Protein AF-A0A4V1IMT1-F1 (afdb_monomer)

Organism: NCBI:txid202772

Nearest PDB structures (foldseek):
  6a70-assembly1_F  TM=3.693E-01  e=1.796E+00  Homo sapiens
  6a70-assembly1_G  TM=3.693E-01  e=2.158E+00  Homo sapiens
  7d7f-assembly1_C  TM=3.913E-01  e=2.928E+00  Mus musculus
  8k3s-assembly1_D  TM=2.840E-01  e=2.158E+00  Homo sapiens
  5mkf-assembly1_B  TM=2.455E-01  e=8.270E+00  Homo sapiens

Radius of gyration: 14.34 Å; Cα contacts (8 Å, |Δi|>4): 222; chains: 1; bounding box: 36×32×39 Å

Foldseek 3Di:
DDPVLVLVQVLQQVLQVCCLDVVLVNCVQVQVQCVVVVPQKWKAFLCVLDTDDPPRDGDPCSSVSSVSSSVSSCVSCVVVPHDCLQWDTWMWMWGYDPVPSPSQIKIKIWTAGPVRDIHIHIDGRPPDDDD

Sequence (131 aa):
MKKRDKKLIAIAGDAAGHAKSKKSGLHPCLGNACRDQGFPSITLDILNTKLKEKAFIPPEGLLDVLQKITSKLKELLDKQHFLTDDLRVVEAEFFWNKHYPDWQCAYKVIIETESGERFEGSENPGPGYVF

Mean predicted aligned error: 6.14 Å

Structure (mmCIF, N/CA/C/O backbone):
data_AF-A0A4V1IMT1-F1
#
_entry.id   AF-A0A4V1IMT1-F1
#
loop_
_atom_site.group_PDB
_atom_site.id
_atom_site.type_symbol
_atom_site.label_atom_id
_atom_site.label_alt_id
_atom_site.label_comp_id
_atom_site.label_asym_id
_atom_site.label_entity_id
_atom_site.label_seq_id
_atom_site.pdbx_PDB_ins_code
_atom_site.Cartn_x
_atom_site.Cartn_y
_atom_site.Cartn_z
_atom_site.occupancy
_atom_site.B_iso_or_equiv
_atom_site.auth_seq_id
_atom_site.auth_comp_id
_atom_site.auth_asym_id
_atom_site.auth_atom_id
_atom_site.pdbx_PDB_model_num
ATOM 1 N N . MET A 1 1 ? -21.913 10.396 7.767 1.00 63.56 1 MET A N 1
ATOM 2 C CA . MET A 1 1 ? -20.567 9.784 7.838 1.00 63.56 1 MET A CA 1
ATOM 3 C C . MET A 1 1 ? -20.103 9.767 9.284 1.00 63.56 1 MET A C 1
ATOM 5 O O . MET A 1 1 ? -20.077 10.829 9.908 1.00 63.56 1 MET A O 1
ATOM 9 N N . LYS A 1 2 ? -19.826 8.582 9.837 1.00 77.88 2 LYS A N 1
ATOM 10 C CA . LYS A 1 2 ? -19.420 8.419 11.239 1.00 77.88 2 LYS A CA 1
ATOM 11 C C . LYS A 1 2 ? -17.997 8.970 11.428 1.00 77.88 2 LYS A C 1
ATOM 13 O O . LYS A 1 2 ? -17.224 9.084 10.478 1.00 77.88 2 LYS A O 1
ATOM 18 N N . LYS A 1 3 ? -17.627 9.333 12.664 1.00 79.62 3 LYS A N 1
ATOM 19 C CA . LYS A 1 3 ? -16.269 9.826 12.994 1.00 79.62 3 LYS A CA 1
ATOM 20 C C . LYS A 1 3 ? -15.183 8.795 12.645 1.00 79.62 3 LYS A C 1
ATOM 22 O O . LYS A 1 3 ? -14.085 9.189 12.274 1.00 79.62 3 LYS A O 1
ATOM 27 N N . ARG A 1 4 ? -15.512 7.502 12.748 1.00 81.75 4 ARG A N 1
ATOM 28 C CA . ARG A 1 4 ? -14.656 6.363 12.382 1.00 81.75 4 ARG A CA 1
ATOM 29 C C . ARG A 1 4 ? -14.281 6.393 10.897 1.00 81.75 4 ARG A C 1
ATOM 31 O O . ARG A 1 4 ? -13.101 6.436 10.579 1.00 81.75 4 ARG A O 1
ATOM 38 N N . ASP A 1 5 ? -15.278 6.480 10.025 1.00 85.06 5 ASP A N 1
ATOM 39 C CA . ASP A 1 5 ? -15.140 6.492 8.563 1.00 85.06 5 ASP A CA 1
ATOM 40 C C . ASP A 1 5 ? -14.191 7.604 8.101 1.00 85.06 5 A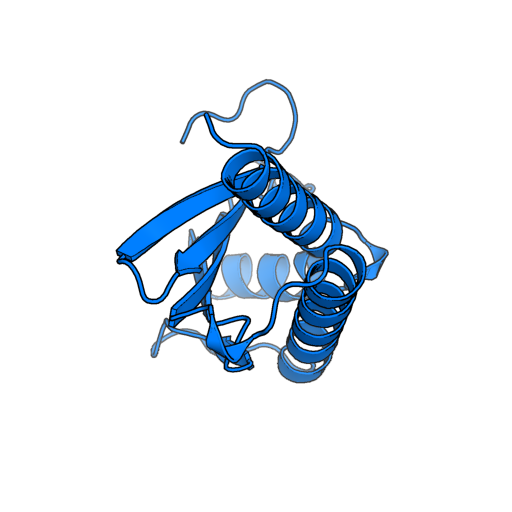SP A C 1
ATOM 42 O O . ASP A 1 5 ? -13.263 7.378 7.330 1.00 85.06 5 ASP A O 1
ATOM 46 N N . LYS A 1 6 ? -14.367 8.811 8.661 1.00 86.44 6 LYS A N 1
ATOM 47 C CA . LYS A 1 6 ? -13.507 9.968 8.369 1.00 86.44 6 LYS A CA 1
ATOM 48 C C . LYS A 1 6 ? -12.038 9.704 8.698 1.00 86.44 6 LYS A C 1
ATOM 50 O O . LYS A 1 6 ? -11.166 10.181 7.981 1.00 86.44 6 LYS A O 1
ATOM 55 N N . LYS A 1 7 ? -11.762 8.973 9.782 1.00 89.12 7 LYS A N 1
ATOM 56 C CA . LYS A 1 7 ? -10.392 8.636 10.179 1.00 89.12 7 LYS A CA 1
ATOM 57 C C . LYS A 1 7 ? -9.774 7.607 9.239 1.00 89.12 7 LYS A C 1
ATOM 59 O O . LYS A 1 7 ? -8.629 7.790 8.861 1.00 89.12 7 LYS A O 1
ATOM 64 N N . LEU A 1 8 ? -10.510 6.565 8.847 1.00 89.06 8 LEU A N 1
ATOM 65 C CA . LEU A 1 8 ? -9.996 5.544 7.924 1.00 89.06 8 LEU A CA 1
ATOM 66 C C . LEU A 1 8 ? -9.700 6.130 6.538 1.00 89.06 8 LEU A C 1
ATOM 68 O O . LEU A 1 8 ? -8.653 5.840 5.972 1.00 89.06 8 LEU A O 1
ATOM 72 N N . ILE A 1 9 ? -10.556 7.032 6.047 1.00 89.06 9 ILE A N 1
ATOM 73 C CA . ILE A 1 9 ? -10.298 7.797 4.816 1.00 89.06 9 ILE A CA 1
ATOM 74 C C . ILE A 1 9 ? -9.020 8.637 4.953 1.00 89.06 9 ILE A C 1
ATOM 76 O O . ILE A 1 9 ? -8.176 8.623 4.061 1.00 89.06 9 ILE A O 1
ATOM 80 N N . ALA A 1 10 ? -8.844 9.340 6.078 1.00 88.12 10 ALA A N 1
ATOM 81 C CA . ALA A 1 10 ? -7.637 10.129 6.324 1.00 88.12 10 ALA A CA 1
ATOM 82 C C . ALA A 1 10 ? -6.374 9.253 6.394 1.00 88.12 10 ALA A C 1
ATOM 84 O O . ALA A 1 10 ? -5.367 9.600 5.792 1.00 88.12 10 ALA A O 1
ATOM 85 N N . ILE A 1 11 ? -6.439 8.093 7.055 1.00 90.50 11 ILE A N 1
ATOM 86 C CA . ILE A 1 11 ? -5.328 7.132 7.122 1.00 90.50 11 ILE A CA 1
ATOM 87 C C . ILE A 1 11 ? -4.972 6.615 5.725 1.00 90.50 11 ILE A C 1
ATOM 89 O O . ILE A 1 11 ? -3.793 6.563 5.383 1.00 90.50 11 ILE A O 1
ATOM 93 N N . ALA A 1 12 ? -5.970 6.258 4.910 1.00 89.19 12 ALA A N 1
ATOM 94 C CA . ALA A 1 12 ? -5.746 5.831 3.533 1.00 89.19 12 ALA A CA 1
ATOM 95 C C . ALA A 1 12 ? -5.088 6.948 2.702 1.00 89.19 12 ALA A C 1
ATOM 97 O O . ALA A 1 12 ? -4.121 6.696 1.985 1.00 89.19 12 ALA A O 1
ATOM 98 N N . GLY A 1 13 ? -5.550 8.194 2.853 1.00 88.00 13 GLY A N 1
ATOM 99 C CA . GLY A 1 13 ? -4.951 9.364 2.207 1.00 88.00 13 GLY A CA 1
ATOM 100 C C . GLY A 1 13 ? -3.502 9.602 2.642 1.00 88.00 13 GLY A C 1
ATOM 101 O O . GLY A 1 13 ? -2.619 9.733 1.799 1.00 88.00 13 GLY A O 1
ATOM 102 N N . ASP A 1 14 ? -3.226 9.566 3.945 1.00 89.69 14 ASP A N 1
ATOM 103 C CA . ASP A 1 14 ? -1.878 9.733 4.498 1.00 89.69 14 ASP A CA 1
ATOM 104 C C . ASP A 1 14 ? -0.928 8.618 4.032 1.00 89.69 14 ASP A C 1
ATOM 106 O O . ASP A 1 14 ? 0.238 8.876 3.716 1.00 89.69 14 ASP A O 1
ATOM 110 N N . ALA A 1 15 ? -1.418 7.377 3.951 1.00 88.12 15 ALA A N 1
ATOM 111 C CA . ALA A 1 15 ? -0.663 6.247 3.420 1.00 88.12 15 ALA A CA 1
ATOM 112 C C . ALA A 1 15 ? -0.359 6.422 1.922 1.00 88.12 15 ALA A C 1
ATOM 114 O O . ALA A 1 15 ? 0.784 6.206 1.511 1.00 88.12 15 ALA A O 1
ATOM 115 N N . ALA A 1 16 ? -1.328 6.881 1.120 1.00 87.62 16 ALA A N 1
ATOM 116 C CA . ALA A 1 16 ? -1.121 7.211 -0.291 1.00 87.62 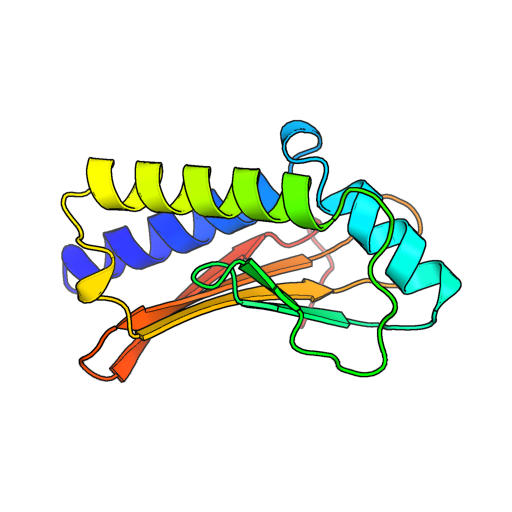16 ALA A CA 1
ATOM 117 C C . ALA A 1 16 ? -0.106 8.361 -0.462 1.00 87.62 16 ALA A C 1
ATOM 119 O O . ALA A 1 16 ? 0.806 8.273 -1.290 1.00 87.62 16 ALA A O 1
ATOM 120 N N . GLY A 1 17 ? -0.192 9.397 0.379 1.00 86.00 17 GLY A N 1
ATOM 121 C CA . GLY A 1 17 ? 0.756 10.519 0.430 1.00 86.00 17 GLY A CA 1
ATOM 122 C C . GLY A 1 17 ? 2.168 10.068 0.762 1.00 86.00 17 GLY A C 1
ATOM 123 O O . GLY A 1 17 ? 3.141 10.491 0.129 1.00 86.00 17 GLY A O 1
ATOM 124 N N . HIS A 1 18 ? 2.294 9.150 1.718 1.00 87.19 18 HIS A N 1
ATOM 125 C CA . HIS A 1 18 ? 3.574 8.555 2.055 1.00 87.19 18 HIS A CA 1
ATOM 126 C C . HIS A 1 18 ? 4.125 7.706 0.904 1.00 87.19 18 HIS A C 1
ATOM 128 O O . HIS A 1 18 ? 5.285 7.879 0.538 1.00 87.19 18 HIS A O 1
ATOM 134 N N . ALA A 1 19 ? 3.302 6.851 0.292 1.00 84.38 19 ALA A N 1
ATOM 135 C CA . ALA A 1 19 ? 3.682 6.008 -0.840 1.00 84.38 19 ALA A CA 1
ATOM 136 C C . ALA A 1 19 ? 4.230 6.833 -2.018 1.00 84.38 19 ALA A C 1
ATOM 138 O O . ALA A 1 19 ? 5.295 6.518 -2.549 1.00 84.38 19 ALA A O 1
ATOM 139 N N . LYS A 1 20 ? 3.570 7.948 -2.347 1.00 81.75 20 LYS A N 1
ATOM 140 C CA . LYS A 1 20 ? 3.993 8.888 -3.395 1.00 81.75 20 LYS A CA 1
ATOM 141 C C . LYS A 1 20 ? 5.246 9.694 -3.045 1.00 81.75 20 LYS A C 1
ATOM 143 O O . LYS A 1 20 ? 5.993 10.104 -3.932 1.00 81.75 20 LYS A O 1
ATOM 148 N N . SER A 1 21 ? 5.477 9.967 -1.763 1.00 81.25 21 SER A N 1
ATOM 149 C CA . SER A 1 21 ? 6.601 10.789 -1.313 1.00 81.25 21 SER A CA 1
ATOM 150 C C . SER A 1 21 ? 7.952 10.193 -1.713 1.00 81.25 21 SER A C 1
ATOM 152 O O . SER A 1 21 ? 8.189 8.998 -1.558 1.00 81.25 21 SER A O 1
ATOM 154 N N . LYS A 1 22 ? 8.913 11.051 -2.095 1.00 74.25 22 LYS A N 1
ATOM 155 C CA . LYS A 1 22 ? 10.320 10.651 -2.326 1.00 74.25 22 LYS A CA 1
ATOM 156 C C . LYS A 1 22 ? 10.907 9.848 -1.167 1.00 74.25 22 LYS A C 1
ATOM 158 O O . LYS A 1 22 ? 11.779 9.014 -1.376 1.00 74.25 22 LYS A O 1
ATOM 163 N N . LYS A 1 23 ? 10.442 10.130 0.054 1.00 76.88 23 LYS A N 1
ATOM 164 C CA . LYS A 1 23 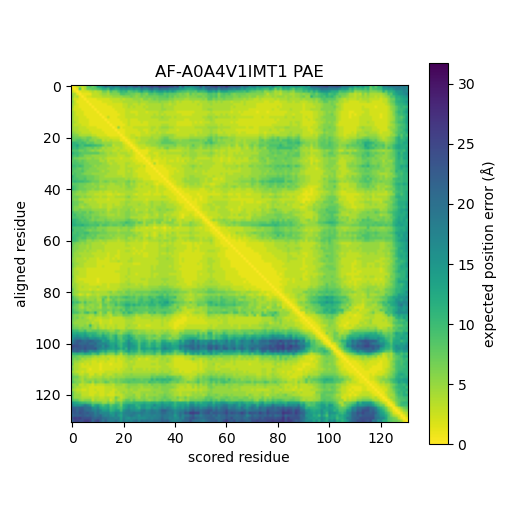? 10.961 9.545 1.291 1.00 76.88 23 LYS A CA 1
ATOM 165 C C . LYS A 1 23 ? 10.607 8.067 1.460 1.00 76.88 23 LYS A C 1
ATOM 167 O O . LYS A 1 23 ? 11.334 7.383 2.171 1.00 76.88 23 LYS A O 1
ATOM 172 N N . SER A 1 24 ? 9.533 7.574 0.836 1.00 77.31 24 SER A N 1
ATOM 173 C CA . SER A 1 24 ? 9.195 6.146 0.912 1.00 77.31 24 SER A CA 1
ATOM 174 C C . SER A 1 24 ? 10.139 5.298 0.064 1.00 77.31 24 SER A C 1
ATOM 176 O O . SER A 1 24 ? 10.428 4.162 0.421 1.00 77.31 24 SER A O 1
ATOM 178 N N . GLY A 1 25 ? 10.631 5.850 -1.050 1.00 79.88 25 GLY A N 1
ATOM 179 C CA . GLY A 1 25 ? 11.353 5.099 -2.073 1.00 79.88 25 GLY A CA 1
ATOM 180 C C . GLY A 1 25 ? 10.447 4.232 -2.957 1.00 79.88 25 GLY A C 1
ATOM 181 O O . GLY A 1 25 ? 10.947 3.645 -3.910 1.00 79.88 25 GLY A O 1
ATOM 182 N N . LEU A 1 26 ? 9.128 4.180 -2.714 1.00 82.50 26 LEU A N 1
ATOM 183 C CA . LEU A 1 26 ? 8.211 3.318 -3.476 1.00 82.50 26 LEU A CA 1
ATOM 184 C C . LEU A 1 26 ? 7.975 3.834 -4.886 1.00 82.50 26 LEU A C 1
ATOM 186 O O . LEU A 1 26 ? 8.062 3.066 -5.837 1.00 82.50 26 LEU A O 1
ATOM 190 N N . HIS A 1 27 ? 7.741 5.133 -5.027 1.00 80.25 27 HIS A N 1
ATOM 191 C CA . HIS A 1 27 ? 7.559 5.763 -6.329 1.00 80.25 27 HIS A CA 1
ATOM 192 C C . HIS A 1 27 ? 8.715 5.517 -7.314 1.00 80.25 27 HIS A C 1
ATOM 194 O O . HIS A 1 27 ? 8.451 5.004 -8.401 1.00 80.25 27 HIS A O 1
ATOM 200 N N . PRO A 1 28 ? 9.990 5.799 -6.976 1.00 78.31 28 PRO A N 1
ATOM 201 C CA . PRO A 1 28 ? 11.091 5.503 -7.892 1.00 78.31 28 PRO A CA 1
ATOM 202 C C . PRO A 1 28 ? 11.301 3.996 -8.112 1.00 78.31 28 PRO A C 1
ATOM 204 O O . PRO A 1 28 ? 11.690 3.594 -9.206 1.00 78.31 28 PRO A O 1
ATOM 207 N N . CYS A 1 29 ? 11.025 3.163 -7.103 1.00 84.19 29 CYS A N 1
ATOM 208 C CA . CYS A 1 29 ? 11.166 1.711 -7.193 1.00 84.19 29 CYS A CA 1
ATOM 209 C C . CYS A 1 29 ? 10.154 1.105 -8.185 1.00 84.19 29 CYS A C 1
ATOM 211 O O . CYS A 1 29 ? 10.547 0.423 -9.130 1.00 84.19 29 CYS A O 1
ATOM 213 N N . LEU A 1 30 ? 8.863 1.422 -8.037 1.00 85.62 30 LEU A N 1
ATOM 214 C CA . LEU A 1 30 ? 7.807 0.920 -8.922 1.00 85.62 30 LEU A CA 1
ATOM 215 C C . LEU A 1 30 ? 7.799 1.604 -10.288 1.00 85.62 30 LEU A C 1
ATOM 217 O O . LEU A 1 30 ? 7.559 0.938 -11.287 1.00 85.62 30 LEU A O 1
ATOM 221 N N . GLY A 1 31 ? 8.076 2.908 -10.362 1.00 81.31 31 GLY A N 1
ATOM 222 C CA . GLY A 1 31 ? 8.012 3.655 -11.620 1.00 81.31 31 GLY A CA 1
ATOM 223 C C . GLY A 1 31 ? 8.970 3.121 -12.683 1.00 81.31 31 GLY A C 1
ATOM 224 O O . GLY A 1 31 ? 8.562 2.914 -13.826 1.00 81.31 31 GLY A O 1
ATOM 225 N N . ASN A 1 32 ? 10.220 2.833 -12.303 1.00 79.50 32 ASN A N 1
ATOM 226 C CA . ASN A 1 32 ? 11.194 2.237 -13.220 1.00 79.50 32 ASN A CA 1
ATOM 227 C C . ASN A 1 32 ? 10.768 0.828 -13.644 1.00 79.50 32 ASN A C 1
ATOM 229 O O . ASN A 1 32 ? 10.745 0.525 -14.831 1.00 79.50 32 ASN A O 1
ATOM 233 N N . ALA A 1 33 ? 10.352 -0.006 -12.693 1.00 84.06 33 ALA A N 1
ATOM 234 C CA . ALA A 1 33 ? 9.967 -1.379 -12.987 1.00 84.06 33 ALA A CA 1
ATOM 235 C C . ALA A 1 33 ? 8.691 -1.474 -13.848 1.00 84.06 33 ALA A C 1
ATOM 237 O O . ALA A 1 33 ? 8.644 -2.290 -14.765 1.00 84.06 33 ALA A O 1
ATOM 238 N N . CYS A 1 34 ? 7.693 -0.611 -13.625 1.00 85.25 34 CYS A N 1
ATOM 239 C CA . CYS A 1 34 ? 6.513 -0.494 -14.487 1.00 85.25 34 CYS A CA 1
ATOM 240 C C . CYS A 1 34 ? 6.884 -0.101 -15.912 1.00 85.25 34 CYS A C 1
ATOM 242 O O . CYS A 1 34 ? 6.396 -0.716 -16.859 1.00 85.25 34 CYS A O 1
ATOM 244 N N . ARG A 1 35 ? 7.754 0.906 -16.068 1.00 80.62 35 ARG A N 1
ATOM 245 C CA . ARG A 1 35 ? 8.233 1.348 -17.380 1.00 80.62 35 ARG A CA 1
ATOM 246 C C . ARG A 1 35 ? 8.953 0.217 -18.109 1.00 80.62 35 ARG A C 1
ATOM 248 O O . ARG A 1 35 ? 8.656 -0.036 -19.272 1.00 80.62 35 ARG A O 1
ATOM 255 N N . ASP A 1 36 ? 9.877 -0.449 -17.427 1.00 84.12 36 ASP A N 1
ATOM 256 C CA . ASP A 1 36 ? 10.764 -1.439 -18.035 1.00 84.12 36 ASP A CA 1
ATOM 257 C C . ASP A 1 36 ? 10.016 -2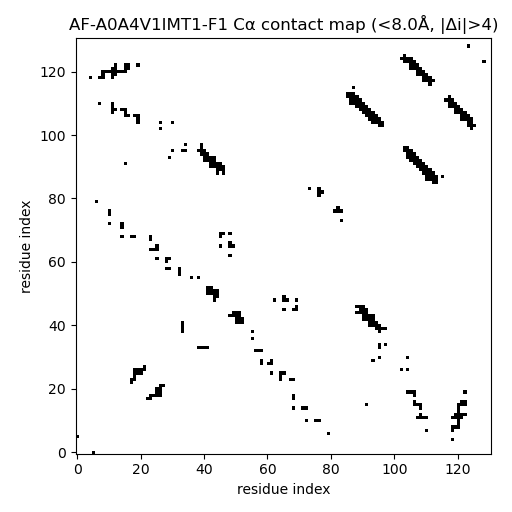.744 -18.376 1.00 84.12 36 ASP A C 1
ATOM 259 O O . ASP A 1 36 ? 10.366 -3.424 -19.338 1.00 84.12 36 ASP A O 1
ATOM 263 N N . GLN A 1 37 ? 8.949 -3.070 -17.637 1.00 87.50 37 GLN A N 1
ATOM 264 C CA . GLN A 1 37 ? 8.138 -4.279 -17.845 1.00 87.50 37 GLN A CA 1
ATOM 265 C C . GLN A 1 37 ? 6.803 -4.023 -18.566 1.00 87.50 37 GLN A C 1
ATOM 267 O O . GLN A 1 37 ? 6.074 -4.968 -18.859 1.00 87.50 37 GLN A O 1
ATOM 272 N N . GLY A 1 38 ? 6.464 -2.764 -18.860 1.00 84.00 38 GLY A N 1
ATOM 273 C CA . GLY A 1 38 ? 5.247 -2.395 -19.588 1.00 84.00 38 GLY A CA 1
ATOM 274 C C . GLY A 1 38 ? 3.944 -2.524 -18.790 1.00 84.00 38 GLY A C 1
ATOM 275 O O . GLY A 1 38 ? 2.883 -2.684 -19.392 1.00 84.00 38 GLY A O 1
ATOM 276 N N . PHE A 1 39 ? 3.997 -2.448 -17.457 1.00 84.81 39 PHE A N 1
ATOM 277 C CA . PHE A 1 39 ? 2.804 -2.503 -16.607 1.00 84.81 39 PHE A CA 1
ATOM 278 C C . PHE A 1 39 ? 2.226 -1.095 -16.394 1.00 84.81 39 PHE A C 1
ATOM 280 O O . PHE A 1 39 ? 2.911 -0.234 -15.838 1.0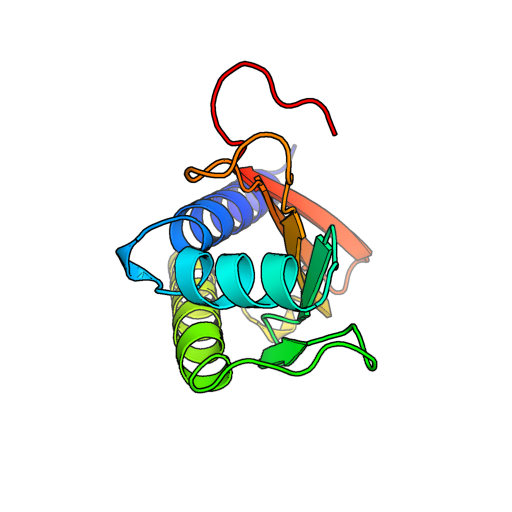0 84.81 39 PHE A O 1
ATOM 287 N N . PRO A 1 40 ? 0.967 -0.831 -16.797 1.00 81.69 40 PRO A N 1
ATOM 288 C CA . PRO A 1 40 ? 0.325 0.462 -16.554 1.00 81.69 40 PRO A CA 1
ATOM 289 C C . PRO A 1 40 ? -0.078 0.640 -15.084 1.00 81.69 40 PRO A C 1
ATOM 291 O O . PRO A 1 40 ? -0.241 1.767 -14.621 1.00 81.69 40 PRO A O 1
ATOM 294 N N . SER A 1 41 ? -0.229 -0.456 -14.338 1.00 85.50 41 SER A N 1
ATOM 295 C CA . SER A 1 41 ? -0.561 -0.427 -12.918 1.00 85.50 41 SER A CA 1
ATOM 296 C C . SER A 1 41 ? -0.059 -1.662 -12.175 1.00 85.50 41 SER A C 1
ATOM 298 O O . SER A 1 41 ? 0.137 -2.720 -12.776 1.00 85.50 41 SER A O 1
ATOM 300 N N . ILE A 1 42 ? 0.135 -1.513 -10.864 1.00 88.25 42 ILE A N 1
ATOM 301 C CA . ILE A 1 42 ? 0.530 -2.575 -9.930 1.00 88.25 42 ILE A CA 1
ATOM 302 C C . ILE A 1 42 ? -0.287 -2.445 -8.651 1.00 88.25 42 ILE A C 1
ATOM 304 O O . ILE A 1 42 ? -0.454 -1.343 -8.132 1.00 88.25 42 ILE A O 1
ATOM 308 N N . THR A 1 43 ? -0.717 -3.573 -8.105 1.00 89.75 43 THR A N 1
ATOM 309 C CA . THR A 1 43 ? -1.476 -3.674 -6.868 1.00 89.75 43 THR A CA 1
ATOM 310 C C . THR A 1 43 ? -0.639 -4.363 -5.805 1.00 89.75 43 THR A C 1
ATOM 312 O O . THR A 1 43 ? -0.178 -5.500 -5.937 1.00 89.75 43 THR A O 1
ATOM 315 N N . LEU A 1 44 ? -0.478 -3.669 -4.692 1.00 89.25 44 LEU A N 1
ATOM 316 C CA . LEU A 1 44 ? 0.263 -4.133 -3.536 1.00 89.25 44 LEU A CA 1
ATOM 317 C C . LEU A 1 44 ? -0.715 -4.442 -2.415 1.00 89.25 44 LEU A C 1
ATOM 319 O O . LEU A 1 44 ? -1.547 -3.612 -2.071 1.00 89.25 44 LEU A O 1
ATOM 323 N N . ASP A 1 45 ? -0.578 -5.607 -1.804 1.00 90.00 45 ASP A N 1
ATOM 324 C CA . ASP A 1 45 ? -1.156 -5.893 -0.500 1.00 90.00 45 ASP A CA 1
ATOM 325 C C . ASP A 1 45 ? -0.194 -5.362 0.570 1.00 90.00 45 ASP A C 1
ATOM 327 O O . ASP A 1 45 ? 0.841 -5.967 0.867 1.00 90.00 45 ASP A O 1
ATOM 331 N N . ILE A 1 46 ? -0.510 -4.187 1.113 1.00 87.88 46 ILE A N 1
ATOM 332 C CA . ILE A 1 46 ? 0.335 -3.495 2.091 1.00 87.88 46 ILE A CA 1
ATOM 333 C C . ILE A 1 46 ? 0.325 -4.251 3.417 1.00 87.88 46 ILE A C 1
ATOM 335 O O . ILE A 1 46 ? 1.366 -4.376 4.064 1.00 87.88 46 ILE A O 1
ATOM 339 N N . LEU A 1 47 ? -0.837 -4.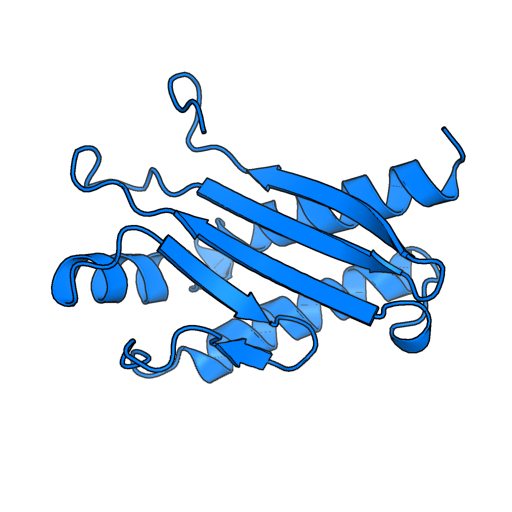762 3.827 1.00 86.19 47 LEU A N 1
ATOM 340 C CA . LEU A 1 47 ? -0.992 -5.439 5.111 1.00 86.19 47 LEU A CA 1
ATOM 341 C C . LEU A 1 47 ? -0.125 -6.702 5.163 1.00 86.19 47 LEU A C 1
ATOM 343 O O . LEU A 1 47 ? 0.595 -6.920 6.138 1.00 86.19 47 LEU A O 1
ATOM 347 N N . ASN A 1 48 ? -0.125 -7.476 4.076 1.00 85.88 48 ASN A N 1
ATOM 348 C CA . ASN A 1 48 ? 0.658 -8.702 3.951 1.00 85.88 48 ASN A CA 1
ATOM 349 C C . ASN A 1 48 ? 2.046 -8.496 3.327 1.00 85.88 48 ASN A C 1
ATOM 351 O O . ASN A 1 48 ? 2.794 -9.463 3.205 1.00 85.88 48 ASN A O 1
ATOM 355 N N . THR A 1 49 ? 2.404 -7.262 2.951 1.00 87.56 49 THR A N 1
ATOM 356 C CA . THR A 1 49 ? 3.684 -6.919 2.299 1.00 87.56 49 THR A CA 1
ATOM 357 C C . THR A 1 49 ? 3.929 -7.746 1.024 1.00 87.56 49 THR A C 1
ATOM 359 O O . THR A 1 49 ? 4.997 -8.326 0.828 1.00 87.56 49 THR A O 1
ATOM 362 N N . LYS A 1 50 ? 2.913 -7.854 0.160 1.00 87.06 50 LYS A N 1
ATOM 363 C CA . LYS A 1 50 ? 2.936 -8.691 -1.053 1.00 87.06 50 LYS A CA 1
ATOM 364 C C . LYS A 1 50 ? 2.552 -7.903 -2.295 1.00 87.06 50 LYS A C 1
ATOM 366 O O . LYS A 1 50 ? 1.816 -6.928 -2.228 1.00 87.06 50 LYS A O 1
ATOM 371 N N . LEU A 1 51 ? 3.013 -8.382 -3.443 1.00 87.25 51 LEU A N 1
ATOM 372 C CA . LEU A 1 51 ? 2.593 -7.908 -4.757 1.00 87.25 51 LEU A CA 1
ATOM 373 C C . LEU A 1 51 ? 1.550 -8.875 -5.333 1.00 87.25 51 LEU A C 1
ATOM 375 O O . LEU A 1 51 ? 1.688 -10.090 -5.162 1.00 87.25 51 LEU A O 1
ATOM 379 N N . LYS A 1 52 ? 0.489 -8.361 -5.964 1.00 86.94 52 LYS A N 1
ATOM 380 C CA . LYS A 1 52 ? -0.611 -9.204 -6.462 1.00 86.94 52 LYS A CA 1
ATOM 381 C C . LYS A 1 52 ? -0.387 -9.702 -7.888 1.00 86.94 52 LYS A C 1
ATOM 383 O O . LYS A 1 52 ? -0.844 -10.794 -8.235 1.00 86.94 52 LYS A O 1
ATOM 388 N N . GLU A 1 53 ? 0.328 -8.946 -8.711 1.00 86.31 53 GLU A N 1
ATOM 389 C CA . GLU A 1 53 ? 0.608 -9.292 -10.102 1.00 86.31 53 GLU A CA 1
ATOM 390 C C . GLU A 1 53 ? 1.683 -10.382 -10.204 1.00 86.31 53 GLU A C 1
ATOM 392 O O . GLU A 1 53 ? 2.879 -10.127 -10.123 1.00 86.31 53 GLU A O 1
ATOM 397 N N . LYS A 1 54 ? 1.268 -11.626 -10.464 1.00 82.38 54 LYS A N 1
ATOM 398 C CA . LYS A 1 54 ? 2.187 -12.778 -10.578 1.00 82.38 54 LYS A CA 1
ATOM 399 C C . LYS A 1 54 ? 3.239 -12.649 -11.688 1.00 82.38 54 LYS A C 1
ATOM 401 O O . LYS A 1 54 ? 4.279 -13.289 -11.603 1.00 82.38 54 LYS A O 1
ATOM 406 N N . ALA A 1 55 ? 2.935 -11.894 -12.744 1.00 84.75 55 ALA A N 1
ATOM 407 C CA . ALA A 1 55 ? 3.811 -11.717 -13.903 1.00 84.75 55 ALA A CA 1
ATOM 408 C C . ALA A 1 55 ? 4.816 -10.567 -13.734 1.00 84.75 55 ALA A C 1
ATOM 410 O O . ALA A 1 55 ? 5.712 -10.425 -14.561 1.00 84.75 55 ALA A O 1
ATOM 411 N N . PHE A 1 56 ? 4.663 -9.746 -12.693 1.00 86.44 56 PHE A N 1
ATOM 412 C CA . PHE A 1 56 ? 5.561 -8.633 -12.435 1.00 86.44 56 PHE A CA 1
ATOM 413 C C . PHE A 1 56 ? 6.784 -9.115 -11.657 1.00 86.44 56 PHE A C 1
ATOM 415 O O . PHE A 1 56 ? 6.666 -9.761 -10.614 1.00 86.44 56 PHE A O 1
ATOM 422 N N . ILE A 1 57 ? 7.967 -8.781 -12.159 1.00 86.19 57 ILE A N 1
ATOM 423 C CA . ILE A 1 57 ? 9.237 -9.094 -11.513 1.00 86.19 57 ILE A CA 1
ATOM 424 C C . ILE A 1 57 ? 9.551 -7.948 -10.544 1.00 86.19 57 ILE A C 1
ATOM 426 O O . ILE A 1 57 ? 9.821 -6.831 -10.995 1.00 86.19 57 ILE A O 1
ATOM 430 N N . PRO A 1 58 ? 9.505 -8.172 -9.220 1.00 84.12 58 PRO A N 1
ATOM 431 C CA . PRO A 1 58 ? 9.746 -7.107 -8.262 1.00 84.12 58 PRO A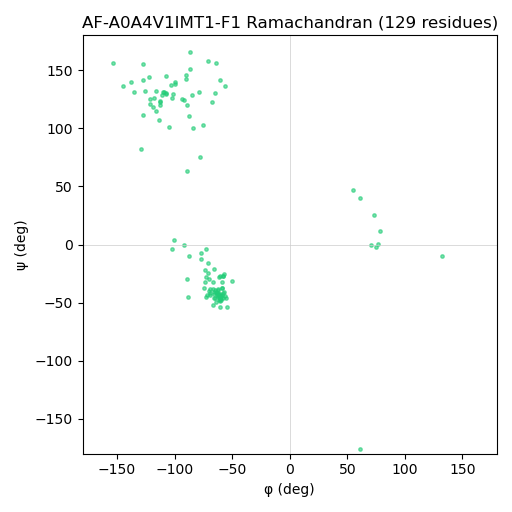 CA 1
ATOM 432 C C . PRO A 1 58 ? 11.196 -6.605 -8.372 1.00 84.12 58 PRO A C 1
ATOM 434 O O . PRO A 1 58 ? 12.119 -7.424 -8.360 1.00 84.12 58 PRO A O 1
ATOM 437 N N . PRO A 1 59 ? 11.425 -5.283 -8.469 1.00 86.50 59 PRO A N 1
ATOM 438 C CA . PRO A 1 59 ? 12.771 -4.725 -8.437 1.00 86.50 59 PRO A CA 1
ATOM 439 C C . PRO A 1 59 ? 13.440 -4.983 -7.081 1.00 86.50 59 PRO A C 1
ATOM 441 O O . PRO A 1 59 ? 12.778 -5.156 -6.051 1.00 86.50 59 PRO A O 1
ATOM 444 N N . GLU A 1 60 ? 14.771 -4.974 -7.080 1.00 86.12 60 GLU A N 1
ATOM 445 C CA . GLU A 1 60 ? 15.563 -5.122 -5.862 1.00 86.12 60 GLU A CA 1
ATOM 446 C C . GLU A 1 60 ? 15.183 -4.051 -4.824 1.00 86.12 60 GLU A C 1
ATOM 448 O O . GLU A 1 60 ? 14.963 -2.883 -5.150 1.00 86.12 60 GLU A O 1
ATOM 453 N N . GLY A 1 61 ? 15.052 -4.464 -3.561 1.00 85.31 61 GLY A N 1
ATOM 454 C CA . GLY A 1 61 ? 14.668 -3.576 -2.463 1.00 85.31 61 GLY A CA 1
ATOM 455 C C . GLY A 1 61 ? 13.177 -3.217 -2.395 1.00 85.31 61 GLY A C 1
ATOM 456 O O . GLY A 1 61 ? 12.784 -2.512 -1.464 1.00 85.31 61 GLY A O 1
ATOM 457 N N . LEU A 1 62 ? 12.315 -3.718 -3.300 1.00 87.19 62 LEU A N 1
ATOM 458 C CA . LEU A 1 62 ? 10.867 -3.474 -3.203 1.00 87.19 62 LEU A CA 1
ATOM 459 C C . LEU A 1 62 ? 10.306 -3.949 -1.858 1.00 87.19 62 LEU A C 1
ATOM 461 O O . LEU A 1 62 ? 9.490 -3.254 -1.261 1.00 87.19 62 LEU A O 1
ATOM 465 N N . LEU A 1 63 ? 10.757 -5.103 -1.359 1.00 87.31 63 LEU A N 1
ATOM 466 C CA . LEU A 1 63 ? 10.285 -5.647 -0.085 1.00 87.31 63 LEU A CA 1
ATOM 467 C C . LEU A 1 63 ? 10.583 -4.702 1.089 1.00 87.31 63 LEU A C 1
ATOM 469 O O . LEU A 1 63 ? 9.685 -4.422 1.880 1.00 87.31 63 LEU A O 1
ATOM 473 N N . ASP A 1 64 ? 11.799 -4.158 1.169 1.00 88.62 64 ASP A N 1
ATOM 474 C CA . ASP A 1 64 ? 12.195 -3.214 2.224 1.00 88.62 64 ASP A CA 1
ATOM 475 C C . ASP A 1 64 ? 11.363 -1.932 2.164 1.00 88.62 64 ASP A C 1
ATOM 477 O O . ASP A 1 64 ? 10.978 -1.348 3.180 1.00 88.62 64 ASP A O 1
ATOM 481 N N . VAL A 1 65 ? 11.063 -1.481 0.948 1.00 87.81 65 VAL A N 1
ATOM 482 C CA . VAL A 1 65 ? 10.221 -0.313 0.715 1.00 87.81 65 VAL A CA 1
ATOM 483 C C . VAL A 1 65 ? 8.763 -0.587 1.100 1.00 87.81 65 VAL A C 1
ATOM 485 O O . VAL A 1 65 ? 8.139 0.252 1.754 1.00 87.81 65 VAL A O 1
ATOM 488 N N . LEU A 1 66 ? 8.227 -1.764 0.767 1.00 88.56 66 LEU A N 1
ATOM 489 C CA . LEU A 1 66 ? 6.893 -2.183 1.196 1.00 88.56 66 LEU A CA 1
ATOM 490 C C . LEU A 1 66 ? 6.810 -2.247 2.720 1.00 88.56 66 LEU A C 1
ATOM 492 O O . LEU A 1 66 ? 5.884 -1.680 3.291 1.00 88.56 66 LEU A O 1
ATOM 496 N N . GLN A 1 67 ? 7.814 -2.819 3.390 1.00 89.00 67 GLN A N 1
ATOM 497 C CA . GLN A 1 67 ? 7.867 -2.871 4.853 1.00 89.00 67 GLN A CA 1
ATOM 498 C C . GLN A 1 67 ? 7.832 -1.480 5.496 1.00 89.00 67 GLN A C 1
ATOM 500 O O . GLN A 1 67 ? 7.176 -1.300 6.526 1.00 89.00 67 GLN A O 1
ATOM 505 N N . LYS A 1 68 ? 8.487 -0.473 4.902 1.00 88.06 68 LYS A N 1
ATOM 506 C CA . LYS A 1 68 ? 8.408 0.918 5.387 1.00 88.06 68 LYS A CA 1
ATOM 507 C C . LYS A 1 68 ? 6.985 1.464 5.312 1.00 88.06 68 LYS A C 1
ATOM 509 O O . LYS A 1 68 ? 6.522 2.085 6.267 1.00 88.06 68 LYS A O 1
ATOM 514 N N . ILE A 1 69 ? 6.276 1.204 4.215 1.00 87.88 69 ILE A N 1
ATOM 515 C CA . ILE A 1 69 ? 4.885 1.644 4.042 1.00 87.88 69 ILE A CA 1
ATOM 516 C C . ILE A 1 69 ? 3.955 0.889 4.987 1.00 87.88 69 ILE A C 1
ATOM 518 O O . ILE A 1 69 ? 3.135 1.518 5.650 1.00 87.88 69 ILE A O 1
ATOM 522 N N . THR A 1 70 ? 4.122 -0.426 5.127 1.00 89.81 70 THR A N 1
ATOM 523 C CA . THR A 1 70 ? 3.370 -1.241 6.087 1.00 89.81 70 THR A CA 1
ATOM 524 C C . THR A 1 70 ? 3.584 -0.747 7.516 1.00 89.81 70 THR A C 1
ATOM 526 O O . THR A 1 70 ? 2.626 -0.603 8.272 1.00 89.81 70 THR A O 1
ATOM 529 N N . SER A 1 71 ? 4.826 -0.422 7.885 1.00 89.75 71 SER A N 1
ATOM 530 C CA . SER A 1 71 ? 5.150 0.135 9.204 1.00 89.75 71 SER A CA 1
ATOM 531 C C . SER A 1 71 ? 4.491 1.498 9.405 1.00 89.75 71 SER A C 1
ATOM 533 O O . SER A 1 71 ? 3.933 1.763 10.469 1.00 89.75 71 SER A O 1
ATOM 535 N N . LYS A 1 72 ? 4.486 2.347 8.368 1.00 89.56 72 LYS A N 1
ATOM 536 C CA . LYS A 1 72 ? 3.828 3.652 8.429 1.00 89.56 72 LYS A CA 1
ATOM 537 C C . LYS A 1 72 ? 2.311 3.536 8.565 1.00 89.56 72 LYS A C 1
ATOM 539 O O . LYS A 1 72 ? 1.712 4.279 9.335 1.00 89.56 72 LYS A O 1
ATOM 544 N N . LEU A 1 73 ? 1.696 2.608 7.839 1.00 89.69 73 LEU A N 1
ATOM 545 C CA . LEU A 1 73 ? 0.270 2.319 7.938 1.00 89.69 73 LEU A CA 1
ATOM 546 C C . LEU A 1 73 ? -0.102 1.880 9.360 1.00 89.69 73 LEU A C 1
ATOM 548 O O . LEU A 1 73 ? -1.040 2.429 9.930 1.00 89.69 73 LEU A O 1
ATOM 552 N N . LYS A 1 74 ? 0.661 0.950 9.949 1.00 90.31 74 LYS A N 1
ATOM 553 C CA . LYS A 1 74 ? 0.465 0.507 11.339 1.00 90.31 74 LYS A CA 1
ATOM 554 C C . LYS A 1 74 ? 0.567 1.674 12.324 1.00 90.31 74 LYS A C 1
ATOM 556 O O . LYS A 1 74 ? -0.336 1.871 13.123 1.00 90.31 74 LYS A O 1
ATOM 561 N N . GLU A 1 75 ? 1.581 2.529 12.178 1.00 91.25 75 GLU A N 1
ATOM 562 C CA . GLU A 1 75 ? 1.729 3.746 12.992 1.00 91.25 75 GLU A CA 1
ATOM 563 C C . GLU A 1 75 ? 0.504 4.681 12.882 1.00 91.25 75 GLU A C 1
ATOM 565 O O . GLU A 1 75 ? 0.066 5.261 13.877 1.00 91.25 75 GLU A O 1
ATOM 570 N N . LEU A 1 76 ? -0.052 4.860 11.678 1.00 90.62 76 LEU A N 1
ATOM 571 C CA . LEU A 1 76 ? -1.230 5.707 11.450 1.00 90.62 76 LEU A CA 1
ATOM 572 C C . LEU A 1 76 ? -2.507 5.104 12.055 1.00 90.62 76 LEU A C 1
ATOM 574 O O . LEU A 1 76 ? -3.319 5.847 12.613 1.00 90.62 76 LEU A O 1
ATOM 578 N N . LEU A 1 77 ? -2.669 3.781 11.972 1.00 89.88 77 LEU A N 1
ATOM 579 C CA . LEU A 1 77 ? -3.766 3.046 12.606 1.00 89.88 77 LEU A CA 1
ATOM 580 C C . LEU A 1 77 ? -3.691 3.160 14.133 1.00 89.88 77 LEU A C 1
ATOM 582 O O . LEU A 1 77 ? -4.664 3.593 14.756 1.00 89.88 77 LEU A O 1
ATOM 586 N N . ASP A 1 78 ? -2.517 2.903 14.713 1.00 90.25 78 ASP A N 1
ATOM 587 C CA . ASP A 1 78 ? -2.277 2.963 16.158 1.00 90.25 78 ASP A CA 1
ATOM 588 C C . ASP A 1 78 ? -2.567 4.360 16.721 1.00 90.25 78 ASP A C 1
ATOM 590 O O . ASP A 1 78 ? -3.274 4.505 17.722 1.00 90.25 78 ASP A O 1
ATOM 594 N N . LYS A 1 79 ? -2.108 5.420 16.037 1.00 89.81 79 LYS A N 1
ATOM 595 C CA . LYS A 1 79 ? -2.391 6.821 16.413 1.00 89.81 79 LYS A CA 1
ATOM 596 C C . LYS A 1 79 ? -3.877 7.149 16.469 1.00 89.81 79 LYS A C 1
ATOM 598 O O . LYS A 1 79 ? -4.279 8.088 17.153 1.00 89.81 79 LYS A O 1
ATOM 603 N N . GLN A 1 80 ? -4.688 6.428 15.704 1.00 88.38 80 GLN A N 1
ATOM 604 C CA . GLN A 1 80 ? -6.130 6.617 15.649 1.00 88.38 80 GLN A CA 1
ATOM 605 C C . GLN A 1 80 ? -6.901 5.591 16.489 1.00 88.38 80 GLN A C 1
ATOM 607 O O . GLN A 1 80 ? -8.134 5.686 16.527 1.00 88.38 80 GLN A O 1
ATOM 612 N N . HIS A 1 81 ? -6.181 4.726 17.216 1.00 87.38 81 HIS A N 1
ATOM 613 C CA . HIS A 1 81 ? -6.679 3.619 18.032 1.00 87.38 81 HIS A CA 1
ATOM 614 C C . HIS A 1 81 ? -7.443 2.559 17.226 1.00 87.38 81 HIS A C 1
ATOM 616 O O . HIS A 1 81 ? -8.480 2.072 17.673 1.00 87.38 81 HIS A O 1
ATOM 622 N N . PHE A 1 82 ? -6.951 2.231 16.030 1.00 86.69 82 PHE A N 1
ATOM 623 C CA . PHE A 1 82 ? -7.427 1.092 15.244 1.00 86.69 82 PHE A CA 1
ATOM 624 C C . PHE A 1 82 ? -6.487 -0.095 15.405 1.00 86.69 82 PHE A C 1
ATOM 626 O O . PHE A 1 82 ? -5.273 0.089 15.384 1.00 86.69 82 PHE A O 1
ATOM 633 N N . LEU A 1 83 ? -7.043 -1.303 15.510 1.00 84.38 83 LEU A N 1
ATOM 634 C CA . LEU A 1 83 ? -6.256 -2.530 15.464 1.00 84.38 83 LEU A CA 1
ATOM 635 C C . LEU A 1 83 ? -6.146 -3.007 14.016 1.00 84.38 83 LEU A C 1
ATOM 637 O O . LEU A 1 83 ? -7.078 -2.863 13.227 1.00 84.38 83 LEU A O 1
ATOM 641 N N . THR A 1 84 ? -5.014 -3.608 13.656 1.00 80.75 84 THR A N 1
ATOM 642 C CA . THR A 1 84 ? -4.860 -4.250 12.340 1.00 80.75 84 THR A CA 1
ATOM 643 C C . THR A 1 84 ? -5.843 -5.394 12.131 1.00 80.75 84 THR A C 1
ATOM 645 O O . THR A 1 84 ? -6.235 -5.633 10.998 1.00 80.75 84 THR A O 1
ATOM 648 N N . ASP A 1 85 ? -6.270 -6.049 13.210 1.00 81.06 85 ASP A N 1
ATOM 649 C CA . ASP A 1 85 ? -7.224 -7.164 13.184 1.00 81.06 85 ASP A CA 1
ATOM 650 C C . ASP A 1 85 ? -8.649 -6.708 12.830 1.00 81.06 85 ASP A C 1
ATOM 652 O O . ASP A 1 85 ? -9.485 -7.520 12.452 1.00 81.06 85 ASP A O 1
ATOM 656 N N . ASP A 1 86 ? -8.928 -5.400 12.910 1.00 79.31 86 ASP A N 1
ATOM 657 C CA . ASP A 1 86 ? -10.188 -4.820 12.431 1.00 79.31 86 ASP A CA 1
ATOM 658 C C . ASP A 1 86 ? -10.218 -4.681 10.897 1.00 79.31 86 ASP A C 1
ATOM 660 O O . ASP A 1 86 ? -11.240 -4.274 10.323 1.00 79.31 86 ASP A O 1
ATOM 664 N N . LEU A 1 87 ? -9.083 -4.940 10.238 1.00 83.00 87 LEU A N 1
ATOM 665 C CA . LEU A 1 87 ? -8.876 -4.753 8.811 1.00 83.00 87 LEU A CA 1
ATOM 666 C C . LEU A 1 87 ? -8.745 -6.096 8.108 1.00 83.00 87 LEU A C 1
ATOM 668 O O . LEU A 1 87 ? -7.914 -6.931 8.453 1.0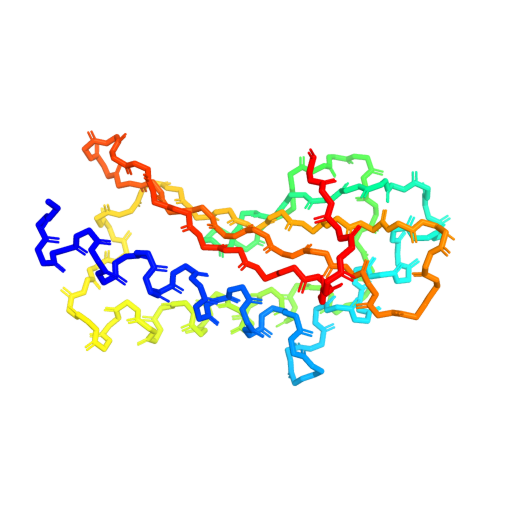0 83.00 87 LEU A O 1
ATOM 672 N N . ARG A 1 88 ? -9.503 -6.229 7.028 1.00 83.06 88 ARG A N 1
ATOM 673 C CA . ARG A 1 88 ? -9.498 -7.403 6.169 1.00 83.06 88 ARG A CA 1
ATOM 674 C C . ARG A 1 88 ? -8.445 -7.292 5.073 1.00 83.06 88 ARG A C 1
ATOM 676 O O . ARG A 1 88 ? -7.728 -8.245 4.778 1.00 83.06 88 ARG A O 1
ATOM 683 N N . VAL A 1 89 ? -8.380 -6.124 4.432 1.00 79.56 89 VAL A N 1
ATOM 684 C CA . VAL A 1 89 ? -7.503 -5.862 3.285 1.00 79.56 89 VAL A CA 1
ATOM 685 C C . VAL A 1 89 ? -7.001 -4.429 3.346 1.00 79.56 89 VAL A C 1
ATOM 687 O O . VAL A 1 89 ? -7.783 -3.504 3.568 1.00 79.56 89 VAL A O 1
ATOM 690 N N . VAL A 1 90 ? -5.704 -4.244 3.088 1.00 83.06 90 VAL A N 1
ATOM 691 C CA . VAL A 1 90 ? -5.164 -2.928 2.745 1.00 83.06 90 VAL A CA 1
ATOM 692 C C . VAL A 1 90 ? -4.359 -3.013 1.462 1.00 83.06 90 VAL A C 1
ATOM 694 O O . VAL A 1 90 ? -3.289 -3.621 1.427 1.00 83.06 90 VAL A O 1
ATOM 697 N N . GLU A 1 91 ? -4.877 -2.391 0.413 1.00 88.94 91 GLU A N 1
ATOM 698 C CA . GLU A 1 91 ? -4.263 -2.370 -0.910 1.00 88.94 91 GLU A CA 1
ATOM 699 C C . GLU A 1 91 ? -3.682 -0.999 -1.223 1.00 88.94 91 GLU A C 1
ATOM 701 O O . GLU A 1 91 ? -4.257 0.013 -0.835 1.00 88.94 91 GLU A O 1
ATOM 706 N N . ALA A 1 92 ? -2.567 -0.973 -1.949 1.00 85.06 92 ALA A N 1
ATOM 707 C CA . ALA A 1 92 ? -2.086 0.199 -2.664 1.00 85.06 92 ALA A CA 1
ATOM 708 C C . ALA A 1 92 ? -2.030 -0.112 -4.157 1.00 85.06 92 ALA A C 1
ATOM 710 O O . ALA A 1 92 ? -1.264 -0.973 -4.583 1.00 85.06 92 ALA A O 1
ATOM 711 N N . GLU A 1 93 ? -2.794 0.626 -4.949 1.00 86.56 93 GLU A N 1
ATOM 712 C CA . GLU A 1 93 ? -2.689 0.619 -6.401 1.00 86.56 93 GLU A CA 1
ATOM 713 C C . GLU A 1 93 ? -1.764 1.752 -6.838 1.00 86.56 93 GLU A C 1
ATOM 715 O O . GLU A 1 93 ? -1.951 2.916 -6.472 1.00 86.56 93 GLU A O 1
ATOM 720 N N . PHE A 1 94 ? -0.748 1.389 -7.607 1.00 85.88 94 PHE A N 1
ATOM 721 C CA . PHE A 1 94 ? 0.166 2.290 -8.281 1.00 85.88 94 PHE A CA 1
ATOM 722 C C . PHE A 1 94 ? -0.216 2.364 -9.751 1.00 85.88 94 PHE A C 1
ATOM 724 O O . PHE A 1 94 ? -0.262 1.333 -10.417 1.00 85.88 94 PHE A O 1
ATOM 731 N N . PHE A 1 95 ? -0.425 3.571 -10.267 1.00 82.06 95 PHE A N 1
ATOM 732 C CA . PHE A 1 95 ? -0.713 3.799 -11.681 1.00 82.06 95 PHE A CA 1
ATOM 733 C C . PHE A 1 95 ? 0.441 4.550 -12.325 1.00 82.06 95 PHE A C 1
ATOM 735 O O . PHE A 1 95 ? 0.782 5.653 -11.894 1.00 82.06 95 PHE A O 1
ATOM 742 N N . TRP A 1 96 ? 1.020 3.966 -13.369 1.00 78.94 96 TRP A N 1
ATOM 743 C CA . TRP A 1 96 ? 2.077 4.573 -14.162 1.00 78.94 96 TRP A CA 1
ATOM 744 C C . TRP A 1 96 ? 1.541 4.984 -15.531 1.00 78.94 96 TRP A C 1
ATOM 746 O O . TRP A 1 96 ? 0.921 4.194 -16.242 1.00 78.94 96 TRP A O 1
ATOM 756 N N . ASN A 1 97 ? 1.815 6.225 -15.933 1.00 73.75 97 ASN A N 1
ATOM 757 C CA . ASN A 1 97 ? 1.429 6.725 -17.245 1.00 73.75 97 ASN A CA 1
ATOM 758 C C . ASN A 1 97 ? 2.667 7.063 -18.083 1.00 73.75 97 ASN A C 1
ATOM 760 O O . ASN A 1 97 ? 3.390 8.013 -17.793 1.00 73.75 97 ASN A O 1
ATOM 764 N N . LYS A 1 98 ? 2.853 6.322 -19.182 1.00 66.38 98 LYS A N 1
ATOM 765 C CA . LYS A 1 98 ? 3.947 6.514 -20.148 1.00 66.38 98 LYS A CA 1
ATOM 766 C C . LYS A 1 98 ? 4.013 7.911 -20.768 1.00 66.38 98 LYS A C 1
ATOM 768 O O . LYS A 1 98 ? 5.074 8.318 -21.227 1.00 66.38 98 LYS A O 1
ATOM 773 N N . HIS A 1 99 ? 2.888 8.625 -20.817 1.00 65.31 99 HIS A N 1
ATOM 774 C CA . HIS A 1 99 ? 2.817 9.973 -21.380 1.00 65.31 99 HIS A CA 1
ATOM 775 C C . HIS A 1 99 ? 3.387 11.038 -20.436 1.00 65.31 99 HIS A C 1
ATOM 777 O O . HIS A 1 99 ? 3.652 12.154 -20.876 1.00 65.31 99 HIS A O 1
ATOM 783 N N . TYR A 1 100 ? 3.623 10.687 -19.169 1.00 60.50 100 TYR A N 1
ATOM 784 C CA . TYR A 1 100 ? 4.147 11.588 -18.152 1.00 60.50 100 TYR A CA 1
ATOM 785 C C . TYR A 1 100 ? 5.347 10.935 -17.448 1.00 60.50 100 TYR A C 1
ATOM 787 O O . TYR A 1 100 ? 5.200 10.343 -16.377 1.00 60.50 100 TYR A O 1
ATOM 795 N N . PRO A 1 101 ? 6.546 11.021 -18.057 1.00 55.19 101 PRO A N 1
ATOM 796 C CA . PRO A 1 101 ? 7.747 10.324 -17.591 1.00 55.19 101 PRO A CA 1
ATOM 797 C C . PRO A 1 101 ? 8.237 10.825 -16.228 1.00 55.19 101 PRO A C 1
ATOM 799 O O . PRO A 1 101 ? 8.922 10.096 -15.511 1.00 55.19 101 PRO A O 1
ATOM 802 N N . ASP A 1 102 ? 7.835 12.039 -15.851 1.00 53.38 102 ASP A N 1
ATOM 803 C CA . ASP A 1 102 ? 8.218 12.672 -14.607 1.00 53.38 102 ASP A CA 1
ATOM 804 C C . ASP A 1 102 ? 7.064 12.644 -13.603 1.00 53.38 102 ASP A C 1
ATOM 806 O O . ASP A 1 102 ? 6.171 13.489 -13.621 1.00 53.38 102 ASP A O 1
ATOM 810 N N . TRP A 1 103 ? 7.127 11.705 -12.658 1.00 54.16 103 TRP A N 1
ATOM 811 C CA . TRP A 1 103 ? 6.488 11.834 -11.343 1.00 54.16 103 TRP A CA 1
ATOM 812 C C . TRP A 1 103 ? 4.959 11.756 -11.292 1.00 54.16 103 TRP A C 1
ATOM 814 O O . TRP A 1 103 ? 4.380 11.802 -10.201 1.00 54.16 103 TRP A O 1
ATOM 824 N N . GLN A 1 104 ? 4.287 11.587 -12.431 1.00 62.16 104 GLN A N 1
ATOM 825 C CA . GLN A 1 104 ? 2.831 11.538 -12.475 1.00 62.16 104 GLN A CA 1
ATOM 826 C C . GLN A 1 104 ? 2.294 10.122 -12.283 1.00 62.16 104 GLN A C 1
ATOM 828 O O . GLN A 1 104 ? 1.682 9.535 -13.173 1.00 62.16 104 GLN A O 1
ATOM 833 N N . CYS A 1 105 ? 2.555 9.559 -11.107 1.00 68.06 105 CYS A N 1
ATOM 834 C CA . CYS A 1 105 ? 1.912 8.322 -10.692 1.00 68.06 105 CYS A CA 1
ATOM 835 C C . CYS A 1 105 ? 0.821 8.630 -9.675 1.00 68.06 105 CYS A C 1
ATOM 837 O O . CYS A 1 105 ? 1.020 9.453 -8.775 1.00 68.06 105 CYS A O 1
ATOM 839 N N . ALA A 1 106 ? -0.322 7.971 -9.831 1.00 76.19 106 ALA A N 1
ATOM 840 C CA . ALA A 1 106 ? -1.370 8.000 -8.828 1.00 76.19 106 ALA A CA 1
ATOM 841 C C . ALA A 1 106 ? -1.158 6.846 -7.849 1.00 76.19 106 ALA A C 1
ATOM 843 O O . ALA A 1 106 ? -0.754 5.749 -8.244 1.00 76.19 106 ALA A O 1
ATOM 844 N N . TYR A 1 107 ? -1.438 7.113 -6.578 1.00 82.75 107 TYR A N 1
ATOM 845 C CA . TYR A 1 107 ? -1.555 6.079 -5.562 1.00 82.75 107 TYR A CA 1
ATOM 846 C C . TYR A 1 107 ? -2.974 6.061 -5.047 1.00 82.75 107 TYR A C 1
ATOM 848 O O . TYR A 1 107 ? -3.506 7.106 -4.679 1.00 82.75 107 TYR A O 1
ATOM 856 N N . LYS A 1 108 ? -3.565 4.878 -4.974 1.00 87.56 108 LYS A N 1
ATOM 857 C CA . LYS A 1 108 ? -4.844 4.671 -4.308 1.00 87.56 108 LYS A CA 1
ATOM 858 C C . LYS A 1 108 ? -4.643 3.652 -3.207 1.00 87.56 108 LYS A C 1
ATOM 860 O O . LYS A 1 108 ? -4.227 2.538 -3.488 1.00 87.56 108 LYS A O 1
ATOM 865 N N . VAL A 1 109 ? -4.927 4.036 -1.969 1.00 87.31 109 VAL A N 1
ATOM 866 C CA . VAL A 1 109 ? -4.962 3.112 -0.840 1.00 87.31 109 VAL A CA 1
ATOM 867 C C . VAL A 1 109 ? -6.406 2.778 -0.523 1.00 87.31 109 VAL A C 1
ATOM 869 O O . VAL A 1 109 ? -7.241 3.673 -0.383 1.00 87.31 109 VAL A O 1
ATOM 872 N N . ILE A 1 110 ? -6.695 1.490 -0.409 1.00 91.44 110 ILE A N 1
ATOM 873 C CA . ILE A 1 110 ? -8.011 0.963 -0.067 1.00 91.44 110 ILE A CA 1
ATOM 874 C C . ILE A 1 110 ? -7.878 0.203 1.239 1.00 91.44 110 ILE A C 1
ATOM 876 O O . ILE A 1 110 ? -7.060 -0.703 1.336 1.00 91.44 110 ILE A O 1
ATOM 880 N N . ILE A 1 111 ? -8.699 0.557 2.220 1.00 90.44 111 ILE A N 1
ATOM 881 C CA . ILE A 1 111 ? -8.832 -0.151 3.489 1.00 90.44 111 ILE A CA 1
ATOM 882 C C . ILE A 1 111 ? -10.223 -0.778 3.516 1.00 90.44 111 ILE A C 1
ATOM 884 O O . ILE A 1 111 ? -11.224 -0.066 3.444 1.00 90.44 111 ILE A O 1
ATOM 888 N N . GLU A 1 112 ? -10.285 -2.099 3.631 1.00 90.25 112 GLU A N 1
ATOM 889 C CA . GLU A 1 112 ? -11.519 -2.841 3.884 1.00 90.25 112 GLU A CA 1
ATOM 890 C C . GLU A 1 112 ? -11.507 -3.363 5.321 1.00 90.25 112 GLU A C 1
ATOM 892 O O . GLU A 1 112 ? -10.523 -3.962 5.759 1.00 90.25 112 GLU A O 1
ATOM 897 N N . THR A 1 113 ? -12.583 -3.124 6.067 1.00 88.06 113 THR A N 1
ATOM 898 C CA . THR A 1 113 ? -12.760 -3.645 7.430 1.00 88.06 113 THR A CA 1
ATOM 899 C C . THR A 1 113 ? -13.372 -5.045 7.421 1.00 88.06 113 THR A C 1
ATOM 901 O O . THR A 1 113 ? -13.978 -5.463 6.437 1.00 88.06 113 THR A O 1
ATOM 904 N N . GLU A 1 114 ? -13.311 -5.750 8.551 1.00 85.25 114 GLU A N 1
ATOM 905 C CA . GLU A 1 114 ? -13.997 -7.046 8.732 1.00 85.25 114 GLU A CA 1
ATOM 906 C C . GLU A 1 114 ? -15.524 -6.969 8.518 1.00 85.25 114 GLU A C 1
ATOM 908 O O . GLU A 1 114 ? -16.159 -7.931 8.093 1.00 85.25 114 GLU A O 1
ATOM 913 N N . SER A 1 115 ? -16.130 -5.799 8.748 1.00 85.06 115 SER A N 1
ATOM 914 C CA . SER A 1 115 ? -17.545 -5.529 8.447 1.00 85.06 115 SER A CA 1
ATOM 915 C C . SER A 1 115 ? -17.850 -5.385 6.946 1.00 85.06 115 SER A C 1
ATOM 917 O O . SER A 1 115 ? -19.015 -5.218 6.585 1.00 85.06 115 SER A O 1
ATOM 919 N N . GLY A 1 116 ? -16.834 -5.427 6.076 1.00 84.56 116 GLY A N 1
ATOM 920 C CA . GLY A 1 116 ? -16.957 -5.216 4.631 1.00 84.56 116 GLY A CA 1
ATOM 921 C C . GLY A 1 116 ? -17.085 -3.744 4.225 1.00 84.56 116 GLY A C 1
ATOM 922 O O . GLY A 1 116 ? -17.430 -3.448 3.081 1.00 84.56 116 GLY A O 1
ATOM 923 N N . GLU A 1 117 ? -16.838 -2.804 5.141 1.00 88.00 117 GLU A N 1
ATOM 924 C CA . GLU A 1 117 ? -16.845 -1.377 4.822 1.00 88.00 117 GLU A CA 1
ATOM 925 C C . GLU A 1 117 ? -15.529 -1.008 4.127 1.00 88.00 117 GLU A C 1
ATOM 927 O O . GLU A 1 117 ? -14.444 -1.346 4.601 1.00 88.00 117 GLU A O 1
ATOM 932 N N . ARG A 1 118 ? -15.629 -0.300 2.997 1.00 91.69 118 ARG A N 1
ATOM 933 C CA . ARG A 1 118 ? -14.486 0.069 2.158 1.00 91.69 118 ARG A CA 1
ATOM 934 C C . ARG A 1 118 ? -14.232 1.569 2.220 1.00 91.69 118 ARG A C 1
ATOM 936 O O . ARG A 1 118 ? -15.134 2.370 1.978 1.00 91.69 118 ARG A O 1
ATOM 943 N N . PHE A 1 119 ? -12.987 1.936 2.495 1.00 89.31 119 PHE A N 1
ATOM 944 C CA . PHE A 1 119 ? -12.526 3.316 2.594 1.00 89.31 119 PHE A CA 1
ATOM 945 C C . PHE A 1 119 ? -11.346 3.518 1.657 1.00 89.31 119 PHE A C 1
ATOM 947 O O . PHE A 1 119 ? -10.415 2.716 1.648 1.00 89.31 119 PHE A O 1
ATOM 954 N N . GLU A 1 120 ? -11.379 4.587 0.871 1.00 89.44 120 GLU A N 1
ATOM 955 C CA . GLU A 1 120 ? -10.321 4.892 -0.084 1.00 89.44 120 GLU A CA 1
ATOM 956 C C . GLU A 1 120 ? -9.715 6.267 0.167 1.00 89.44 120 GLU A C 1
ATOM 958 O O . GLU A 1 120 ? -10.399 7.217 0.549 1.00 89.44 120 GLU A O 1
ATOM 963 N N . GLY A 1 121 ? -8.409 6.349 -0.056 1.00 86.00 121 GLY A N 1
ATOM 964 C CA . GLY A 1 121 ? -7.653 7.587 -0.087 1.00 86.00 121 GLY A CA 1
ATOM 965 C C . GLY A 1 121 ? -6.730 7.557 -1.290 1.00 86.00 121 GLY A C 1
ATOM 966 O O . GLY A 1 121 ? -6.047 6.563 -1.531 1.00 86.00 121 GLY A O 1
ATOM 967 N N . SER A 1 122 ? -6.739 8.625 -2.076 1.00 84.31 122 SER A N 1
ATOM 968 C CA . SER A 1 122 ? -5.981 8.693 -3.320 1.00 84.31 122 SER A CA 1
ATOM 969 C C . SER A 1 122 ? -5.112 9.932 -3.364 1.00 84.31 122 SER A C 1
ATOM 971 O O . SER A 1 122 ? -5.557 11.022 -3.015 1.00 84.31 122 SER A O 1
ATOM 973 N N . GLU A 1 123 ? -3.918 9.771 -3.906 1.00 81.44 123 GLU A N 1
ATOM 974 C CA . GLU A 1 123 ? -3.016 10.852 -4.248 1.00 81.44 123 GLU A CA 1
ATOM 975 C C . GLU A 1 123 ? -2.847 10.911 -5.756 1.00 81.44 123 GLU A C 1
ATOM 977 O O . GLU A 1 123 ? -2.167 10.077 -6.355 1.00 81.44 123 GLU A O 1
ATOM 982 N N . ASN A 1 124 ? -3.449 11.931 -6.364 1.00 69.75 124 ASN A N 1
ATOM 983 C CA . ASN A 1 124 ? -3.360 12.159 -7.799 1.00 69.75 124 ASN A CA 1
ATOM 984 C C . ASN A 1 124 ? -2.114 12.975 -8.146 1.00 69.75 124 ASN A C 1
ATOM 986 O O . ASN A 1 124 ? -1.646 13.797 -7.343 1.00 69.75 124 ASN A O 1
ATOM 990 N N . PRO A 1 125 ? -1.553 12.800 -9.345 1.00 59.41 125 PRO A N 1
ATOM 991 C CA . PRO A 1 125 ? -0.479 13.646 -9.825 1.0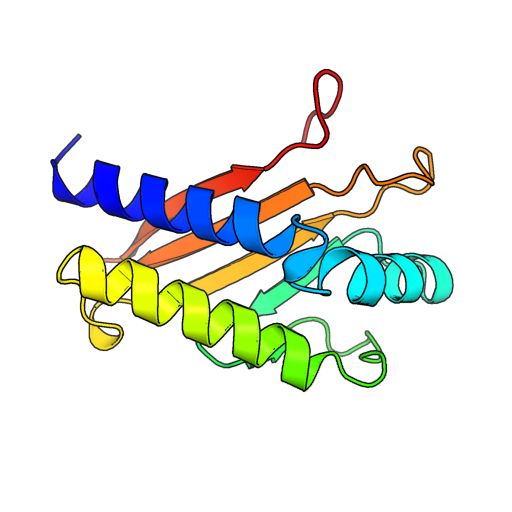0 59.41 125 PRO A CA 1
ATOM 992 C C . PRO A 1 125 ? -1.027 14.994 -10.315 1.00 59.41 125 PRO A C 1
ATOM 994 O O . PRO A 1 125 ? -1.118 15.243 -11.505 1.00 59.41 125 PRO A O 1
ATOM 997 N N . GLY A 1 126 ? -1.397 15.881 -9.386 1.00 53.38 126 GLY A N 1
ATOM 998 C CA . GLY A 1 126 ? -1.804 17.253 -9.710 1.00 53.38 126 GLY A CA 1
ATOM 999 C C . GLY A 1 126 ? -3.049 17.370 -10.616 1.00 53.38 126 GLY A C 1
ATOM 1000 O O . GLY A 1 126 ? -3.718 16.377 -10.906 1.00 53.38 126 GLY A O 1
ATOM 1001 N N . PRO A 1 127 ? -3.422 18.597 -11.022 1.00 41.00 127 PRO A N 1
ATOM 1002 C CA . PRO A 1 127 ? -4.578 18.827 -11.886 1.00 41.00 127 PRO A CA 1
ATOM 1003 C C . PRO A 1 127 ? -4.338 18.251 -13.294 1.00 41.00 127 PRO A C 1
ATOM 1005 O O . PRO A 1 127 ? -3.382 18.640 -13.960 1.00 41.00 127 PRO A O 1
ATOM 1008 N N . GLY A 1 128 ? -5.220 17.348 -13.743 1.00 46.62 128 GLY A N 1
ATOM 1009 C CA . GLY A 1 128 ? -5.209 16.774 -15.101 1.00 46.62 128 GLY A CA 1
ATOM 1010 C C . GLY A 1 128 ? -5.334 15.247 -15.185 1.00 46.62 128 GLY A C 1
ATOM 1011 O O . GLY A 1 128 ? -5.540 14.725 -16.276 1.00 46.62 128 GLY A O 1
ATOM 1012 N N . TYR A 1 129 ? -5.248 14.529 -14.062 1.00 41.72 129 TYR A N 1
ATOM 1013 C CA . TYR A 1 129 ? -5.410 13.072 -14.024 1.00 41.72 129 TYR A CA 1
ATOM 1014 C C . TYR A 1 129 ? -6.874 12.690 -13.755 1.00 41.72 129 TYR A C 1
ATOM 1016 O O . TYR A 1 129 ? -7.447 13.118 -12.751 1.00 41.72 129 TYR A O 1
ATOM 1024 N N . VAL A 1 130 ? -7.474 11.890 -14.640 1.00 46.28 130 VAL A N 1
ATOM 1025 C CA . VAL A 1 130 ? -8.812 11.294 -14.478 1.00 46.28 130 VAL A CA 1
ATOM 1026 C C . VAL A 1 130 ? -8.633 9.775 -14.552 1.00 46.28 130 VAL A C 1
ATOM 1028 O O . VAL A 1 130 ? -7.998 9.305 -15.496 1.00 46.28 130 VAL A O 1
ATOM 1031 N N . PHE A 1 131 ? -9.109 9.055 -13.528 1.00 48.78 131 PHE A N 1
ATOM 1032 C CA . PHE A 1 131 ? -9.086 7.587 -13.455 1.00 48.78 131 PHE A CA 1
ATOM 1033 C C . PHE A 1 131 ? -9.980 6.946 -14.518 1.00 48.78 131 PHE A C 1
ATOM 1035 O O . PHE A 1 131 ? -11.072 7.507 -14.773 1.00 48.78 131 PHE A O 1
#

pLDDT: mean 81.75, std 10.99, range [41.0, 91.69]

Solvent-accessible surface area (backbone atoms only — not comparable to full-atom values): 7267 Å² total; per-residue (Å²): 135,57,78,65,58,58,48,52,24,49,47,21,29,52,44,13,48,43,44,62,30,82,87,45,46,40,44,70,52,49,51,52,45,26,65,77,69,70,40,54,58,50,47,30,35,38,77,79,60,42,74,67,57,87,86,60,78,80,52,89,65,46,66,64,31,39,49,52,52,34,51,49,45,50,52,50,34,50,76,70,74,46,61,73,86,53,44,70,46,35,36,37,38,40,35,50,44,88,91,41,86,73,82,42,43,34,26,38,17,39,40,26,30,72,88,69,51,76,32,64,13,64,33,70,48,64,94,86,73,79,136

Secondary structure (DSSP, 8-state):
--HHHHHHHHHHHHHHHHHHSTTTSHHHHHHHHHHHHT-SEEEEETTTTEE--TT--PPTTHHHHHHHHHHHHHHHHHHTT--GGGEEEEEEEEE--TT-TTT--EEEEEEEETT--EEEEEE-SSTT---